Protein AF-A0A354Q8T5-F1 (afdb_monomer_lite)

Sequence (81 aa):
DLEALPGVGRKTANVILNTAFGVPVIAVDTHIFRLSNRTGLAPGETVIKVEQKLMSVVPAKWKRDAHHLLVLHGRYVCRAR

Secondary structure (DSSP, 8-state):
--TTSTT--HHHHHHHHHHTT--------HHHHHHHHHHSSS--SSHHHHHHHHHHHS-GGGHHHHHHHHHHHHHHTS---

Structure (mmCIF, N/CA/C/O backbone):
data_AF-A0A354Q8T5-F1
#
_entry.id   AF-A0A354Q8T5-F1
#
loop_
_atom_site.group_PDB
_atom_site.id
_atom_site.type_symbol
_atom_site.label_atom_id
_atom_site.label_alt_id
_atom_site.label_comp_id
_atom_site.label_asym_id
_atom_site.label_entity_id
_atom_site.label_seq_id
_atom_site.pdbx_PDB_ins_code
_atom_site.Cartn_x
_atom_site.Cartn_y
_atom_site.Cartn_z
_atom_site.occupancy
_atom_site.B_iso_or_equiv
_atom_site.auth_seq_id
_atom_site.auth_comp_id
_atom_site.auth_asym_id
_atom_site.auth_atom_id
_atom_site.pdbx_PDB_model_num
ATOM 1 N N . ASP A 1 1 ? 20.560 -4.455 -1.274 1.00 68.88 1 ASP A N 1
ATOM 2 C CA . ASP A 1 1 ? 20.839 -5.596 -2.173 1.00 68.88 1 ASP A CA 1
ATOM 3 C C . ASP A 1 1 ? 20.061 -5.526 -3.484 1.00 68.88 1 ASP A C 1
ATOM 5 O O . ASP A 1 1 ? 20.702 -5.330 -4.504 1.00 68.88 1 ASP A O 1
ATOM 9 N N . LEU A 1 2 ? 18.718 -5.571 -3.507 1.00 67.69 2 LEU A N 1
ATOM 10 C CA . LEU A 1 2 ? 17.953 -5.446 -4.770 1.00 67.69 2 LEU A CA 1
ATOM 11 C C . LEU A 1 2 ? 17.889 -4.015 -5.342 1.00 67.69 2 LEU A C 1
ATOM 13 O O . LEU A 1 2 ? 18.034 -3.840 -6.544 1.00 67.69 2 LEU A O 1
ATOM 17 N N . GLU A 1 3 ? 17.723 -2.986 -4.502 1.00 74.38 3 GLU A N 1
ATOM 18 C CA . GLU A 1 3 ? 17.680 -1.570 -4.938 1.00 74.38 3 GLU A CA 1
ATOM 19 C C . GLU A 1 3 ? 19.027 -1.041 -5.470 1.00 74.38 3 GLU A C 1
ATOM 21 O O . GLU A 1 3 ? 19.088 0.049 -6.028 1.00 74.38 3 GLU A O 1
ATOM 26 N N . ALA A 1 4 ? 20.115 -1.799 -5.296 1.00 80.62 4 ALA A N 1
ATOM 27 C CA . ALA A 1 4 ? 21.434 -1.443 -5.817 1.00 80.62 4 ALA A CA 1
ATOM 28 C C . ALA A 1 4 ? 21.614 -1.844 -7.294 1.00 80.62 4 ALA A C 1
ATOM 30 O O . ALA A 1 4 ? 22.603 -1.463 -7.918 1.00 80.62 4 ALA A O 1
ATOM 31 N N . LEU A 1 5 ? 20.679 -2.620 -7.857 1.00 81.44 5 LEU A N 1
ATOM 32 C CA . LEU A 1 5 ? 20.736 -3.051 -9.248 1.00 81.44 5 LEU A CA 1
ATOM 33 C C . LEU A 1 5 ? 20.292 -1.912 -10.187 1.00 81.44 5 LEU A C 1
ATOM 35 O O . LEU A 1 5 ? 19.255 -1.285 -9.941 1.00 81.44 5 LEU A O 1
ATOM 39 N N . PRO A 1 6 ? 21.014 -1.660 -11.296 1.00 77.44 6 PRO A N 1
ATOM 40 C CA . PRO A 1 6 ? 20.620 -0.651 -12.274 1.00 77.44 6 PRO A CA 1
ATOM 41 C C . PRO A 1 6 ? 19.207 -0.926 -12.805 1.00 77.44 6 PRO A C 1
ATOM 43 O O . PRO A 1 6 ? 18.917 -2.019 -13.285 1.00 77.44 6 PRO A O 1
ATOM 46 N N . GLY A 1 7 ? 18.316 0.063 -12.710 1.00 81.94 7 GLY A N 1
ATOM 47 C CA . GLY A 1 7 ? 16.922 -0.062 -13.156 1.00 81.94 7 GLY A CA 1
ATOM 48 C C . GLY A 1 7 ? 15.960 -0.695 -12.140 1.00 81.94 7 GLY A C 1
ATOM 49 O O . GLY A 1 7 ? 14.755 -0.745 -12.399 1.00 81.94 7 GLY A O 1
ATOM 50 N N . VAL A 1 8 ? 16.435 -1.119 -10.963 1.00 81.94 8 VAL A N 1
ATOM 51 C CA . VAL A 1 8 ? 15.581 -1.644 -9.887 1.00 81.94 8 VAL A CA 1
ATOM 52 C C . VAL A 1 8 ? 15.332 -0.556 -8.847 1.00 81.94 8 VAL A C 1
ATOM 54 O O . VAL A 1 8 ? 16.079 -0.377 -7.892 1.00 81.94 8 VAL A O 1
ATOM 57 N N . GLY A 1 9 ? 14.228 0.172 -9.015 1.00 80.94 9 GLY A N 1
ATOM 58 C CA . GLY A 1 9 ? 13.730 1.067 -7.971 1.00 80.94 9 GLY A CA 1
ATOM 59 C C . GLY A 1 9 ? 13.066 0.303 -6.817 1.00 80.94 9 GLY A C 1
ATOM 60 O O . GLY A 1 9 ? 12.687 -0.862 -6.957 1.00 80.94 9 GLY A O 1
ATOM 61 N N . ARG A 1 10 ? 12.826 0.996 -5.698 1.00 72.38 10 ARG A N 1
ATOM 62 C CA . ARG A 1 10 ? 12.157 0.459 -4.493 1.00 72.38 10 ARG A CA 1
ATOM 63 C C . ARG A 1 10 ? 10.860 -0.306 -4.786 1.00 72.38 10 ARG A C 1
ATOM 65 O O . ARG A 1 10 ? 10.629 -1.376 -4.236 1.00 72.38 10 ARG A O 1
ATOM 72 N N . LYS A 1 11 ? 10.041 0.183 -5.723 1.00 69.81 11 LYS A N 1
ATOM 73 C CA . LYS A 1 11 ? 8.826 -0.521 -6.172 1.00 69.81 11 LYS A CA 1
ATOM 74 C C . LYS A 1 11 ? 9.148 -1.906 -6.746 1.00 69.81 11 LYS A C 1
ATOM 76 O O . LYS A 1 11 ? 8.508 -2.885 -6.377 1.00 69.81 11 LYS A O 1
ATOM 81 N N . THR A 1 12 ? 10.118 -1.981 -7.653 1.00 76.50 12 THR A N 1
ATOM 82 C CA . THR A 1 12 ? 10.522 -3.228 -8.312 1.00 76.50 12 THR A CA 1
ATOM 83 C C . THR A 1 12 ? 11.100 -4.208 -7.295 1.00 76.50 12 THR A C 1
ATOM 85 O O . THR A 1 12 ? 10.724 -5.377 -7.300 1.00 76.50 12 THR A O 1
ATOM 88 N N . ALA A 1 13 ? 11.926 -3.724 -6.362 1.00 79.25 13 ALA A N 1
ATOM 89 C CA . ALA A 1 13 ? 12.450 -4.537 -5.268 1.00 79.25 13 ALA A CA 1
ATOM 90 C C . ALA A 1 13 ? 11.324 -5.119 -4.393 1.00 79.25 13 ALA A C 1
ATOM 92 O O . ALA A 1 13 ? 11.309 -6.321 -4.134 1.00 79.25 13 ALA A O 1
ATOM 93 N N . ASN A 1 14 ? 10.335 -4.305 -4.014 1.00 67.31 14 ASN A N 1
ATOM 94 C CA . ASN A 1 14 ? 9.205 -4.751 -3.193 1.00 67.31 14 ASN A CA 1
ATOM 95 C C . ASN A 1 14 ? 8.305 -5.765 -3.919 1.00 67.31 14 ASN A C 1
ATOM 97 O O . ASN A 1 14 ? 7.818 -6.704 -3.294 1.00 67.31 14 ASN A O 1
ATOM 101 N N . VAL A 1 15 ? 8.120 -5.627 -5.237 1.00 68.06 15 VAL A N 1
ATOM 102 C CA . VAL A 1 15 ? 7.384 -6.614 -6.049 1.00 68.06 15 VAL A CA 1
ATOM 103 C C . VAL A 1 15 ? 8.123 -7.952 -6.101 1.00 68.06 15 VAL A C 1
ATOM 105 O O . VAL A 1 15 ? 7.490 -8.995 -5.940 1.00 68.06 15 VAL A O 1
ATOM 108 N N . ILE A 1 16 ? 9.447 -7.938 -6.283 1.00 77.56 16 ILE A N 1
ATOM 109 C CA . ILE A 1 16 ? 10.274 -9.154 -6.296 1.00 77.56 16 ILE A CA 1
ATOM 110 C C . ILE A 1 16 ? 10.241 -9.836 -4.923 1.00 77.56 16 ILE A C 1
ATOM 112 O O . ILE A 1 16 ? 9.993 -11.036 -4.843 1.00 77.56 16 ILE A O 1
ATOM 116 N N . LEU A 1 17 ? 10.416 -9.076 -3.839 1.00 72.81 17 LEU A N 1
ATOM 117 C CA . LEU A 1 17 ? 10.344 -9.599 -2.472 1.00 72.81 17 LEU A CA 1
ATOM 118 C C . LEU A 1 17 ? 8.974 -10.214 -2.160 1.00 72.81 17 LEU A C 1
ATOM 120 O O . LEU A 1 17 ? 8.910 -11.289 -1.566 1.00 72.81 17 LEU A O 1
ATOM 124 N N . ASN A 1 18 ? 7.884 -9.584 -2.604 1.00 63.44 18 ASN A N 1
ATOM 125 C CA . ASN A 1 18 ? 6.541 -10.123 -2.406 1.00 63.44 18 ASN A CA 1
ATOM 126 C C . ASN A 1 18 ? 6.278 -11.385 -3.240 1.00 63.44 18 ASN A C 1
ATOM 128 O O . ASN A 1 18 ? 5.820 -12.393 -2.706 1.00 63.44 18 ASN A O 1
ATOM 132 N N . THR A 1 19 ? 6.603 -11.344 -4.532 1.00 64.19 19 THR A N 1
ATOM 133 C CA . THR A 1 19 ? 6.177 -12.372 -5.493 1.00 64.19 19 THR A CA 1
ATOM 134 C C . THR A 1 19 ? 7.121 -13.570 -5.523 1.00 64.19 19 THR A C 1
ATOM 136 O O . THR A 1 19 ? 6.662 -14.708 -5.536 1.00 64.19 19 THR A O 1
ATOM 139 N N . ALA A 1 20 ? 8.436 -13.330 -5.535 1.00 69.38 20 ALA A N 1
ATOM 140 C CA . ALA A 1 20 ? 9.443 -14.385 -5.658 1.00 69.38 20 ALA A CA 1
ATOM 141 C C . ALA A 1 20 ? 9.885 -14.940 -4.297 1.00 69.38 20 ALA A C 1
ATOM 143 O O . ALA A 1 20 ? 10.215 -16.117 -4.199 1.00 69.38 20 ALA A O 1
ATOM 144 N N . PHE A 1 21 ? 9.865 -14.111 -3.248 1.00 70.19 21 PHE A N 1
ATOM 145 C CA . PHE A 1 21 ? 10.349 -14.491 -1.914 1.00 70.19 21 PHE A CA 1
ATOM 146 C C . PHE A 1 21 ? 9.240 -14.615 -0.861 1.00 70.19 21 PHE A C 1
ATOM 148 O O . PHE A 1 21 ? 9.524 -14.939 0.290 1.00 70.19 21 PHE A O 1
ATOM 155 N N . GLY A 1 22 ? 7.976 -14.374 -1.229 1.00 64.56 22 GLY A N 1
ATOM 156 C CA . GLY A 1 22 ? 6.834 -14.526 -0.324 1.00 64.56 22 GLY A CA 1
ATOM 157 C C . GLY A 1 22 ? 6.843 -13.561 0.865 1.00 64.56 22 GLY A C 1
ATOM 158 O O . GLY A 1 22 ? 6.142 -13.800 1.849 1.00 64.56 22 GLY A O 1
ATOM 159 N N . VAL A 1 23 ? 7.627 -12.479 0.801 1.00 68.75 23 VAL A N 1
ATOM 160 C CA . VAL A 1 23 ? 7.682 -11.472 1.863 1.00 68.75 23 VAL A CA 1
ATOM 161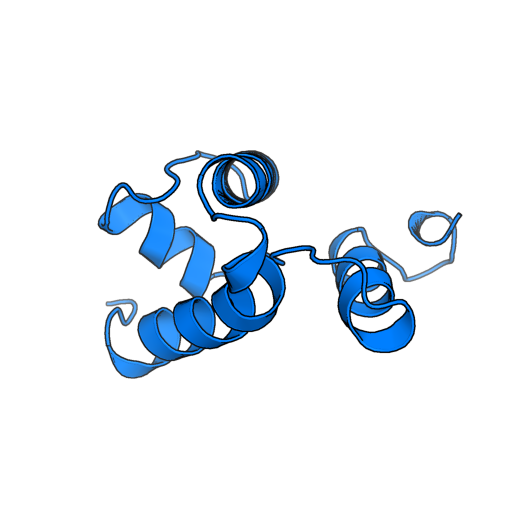 C C . VAL A 1 23 ? 6.371 -10.687 1.823 1.00 68.75 23 VAL A C 1
ATOM 163 O O . VAL A 1 23 ? 6.080 -10.058 0.808 1.00 68.75 23 VAL A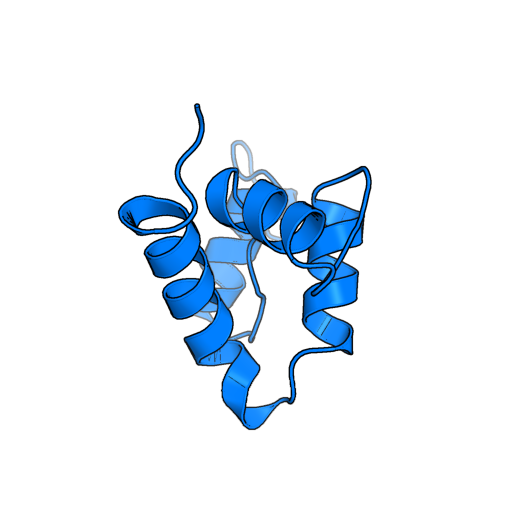 O 1
ATOM 166 N N . PRO A 1 24 ? 5.552 -10.690 2.888 1.00 66.50 24 PRO A N 1
ATOM 167 C CA . PRO A 1 24 ? 4.21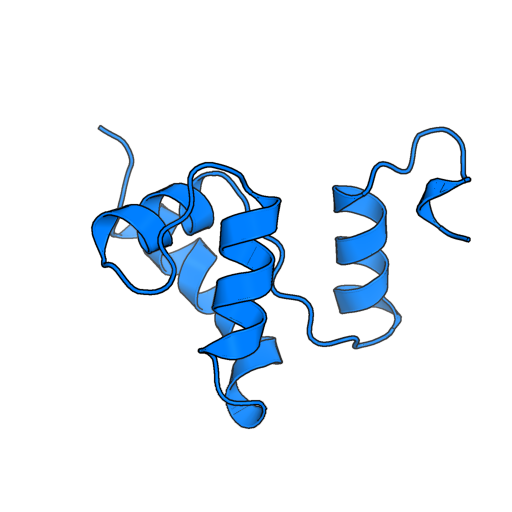0 -10.120 2.853 1.00 66.50 24 PRO A CA 1
ATOM 168 C C . PRO A 1 24 ? 4.260 -8.585 2.888 1.00 66.50 24 PRO A C 1
ATOM 170 O O . PRO A 1 24 ? 3.954 -7.975 3.905 1.00 66.50 24 PRO A O 1
ATOM 173 N N . VAL A 1 25 ? 4.674 -7.967 1.782 1.00 74.31 25 VAL A N 1
ATOM 174 C CA . VAL A 1 25 ? 4.753 -6.515 1.577 1.00 74.31 25 VAL A CA 1
ATOM 175 C C . VAL A 1 25 ? 3.516 -6.047 0.825 1.00 74.31 25 VAL A C 1
ATOM 177 O O . VAL A 1 25 ? 3.207 -6.567 -0.245 1.00 74.31 25 VAL A O 1
ATOM 180 N N . ILE A 1 26 ? 2.821 -5.038 1.342 1.00 84.00 26 ILE A N 1
ATOM 181 C CA . ILE A 1 26 ? 1.680 -4.435 0.648 1.00 84.00 26 ILE A CA 1
ATOM 182 C C . ILE A 1 26 ? 2.200 -3.284 -0.213 1.00 84.00 26 ILE A C 1
ATOM 184 O O . ILE A 1 26 ? 2.297 -2.150 0.248 1.00 84.00 26 ILE A O 1
ATOM 188 N N . ALA A 1 27 ? 2.538 -3.569 -1.473 1.00 84.12 27 ALA A N 1
ATOM 189 C CA . ALA A 1 27 ? 2.979 -2.534 -2.404 1.00 84.12 27 ALA A CA 1
ATOM 190 C C . ALA A 1 27 ? 1.845 -1.530 -2.663 1.00 84.12 27 ALA A C 1
ATOM 192 O O . ALA A 1 27 ? 0.728 -1.922 -3.003 1.00 84.12 27 ALA A O 1
ATOM 193 N N . VAL A 1 28 ? 2.128 -0.238 -2.507 1.00 91.31 28 VAL A N 1
ATOM 194 C CA . VAL A 1 28 ? 1.134 0.832 -2.653 1.00 91.31 28 VAL A CA 1
ATOM 195 C C . VAL A 1 28 ? 1.253 1.467 -4.039 1.00 91.31 28 VAL A C 1
ATOM 197 O O . VAL A 1 28 ? 2.273 2.063 -4.378 1.00 91.31 28 VAL A O 1
ATOM 200 N N . ASP A 1 29 ? 0.197 1.351 -4.844 1.00 91.69 29 ASP A N 1
ATOM 201 C CA . ASP A 1 29 ? 0.047 2.040 -6.129 1.00 91.69 29 ASP A CA 1
ATOM 202 C C . ASP A 1 29 ? -0.940 3.221 -6.027 1.00 91.69 29 ASP A C 1
ATOM 204 O O . ASP A 1 29 ? -1.388 3.593 -4.941 1.00 91.69 29 ASP A O 1
ATOM 208 N N . THR A 1 30 ? -1.307 3.827 -7.159 1.00 94.50 30 THR A N 1
ATOM 209 C CA . THR A 1 30 ? -2.248 4.960 -7.183 1.00 94.50 30 THR A CA 1
ATOM 210 C C . THR A 1 30 ? -3.663 4.582 -6.729 1.00 94.50 30 THR A C 1
ATOM 212 O O . THR A 1 30 ? -4.393 5.443 -6.230 1.00 94.50 30 THR A O 1
ATOM 215 N N . HIS A 1 31 ? -4.070 3.316 -6.875 1.00 96.38 31 HIS A N 1
ATOM 216 C CA . HIS A 1 31 ? -5.364 2.820 -6.410 1.00 96.38 31 HIS A CA 1
ATOM 217 C C . HIS A 1 31 ? -5.367 2.671 -4.892 1.00 96.38 31 HIS A C 1
ATOM 219 O O . HIS A 1 31 ? -6.242 3.239 -4.236 1.00 96.38 31 HIS A O 1
ATOM 225 N N . ILE A 1 32 ? -4.374 1.969 -4.340 1.00 95.69 32 ILE A N 1
ATOM 226 C CA . ILE A 1 32 ? -4.240 1.754 -2.897 1.00 95.69 32 ILE A CA 1
ATOM 227 C C . ILE A 1 32 ? -3.995 3.084 -2.187 1.00 95.69 32 ILE A C 1
ATOM 229 O O . ILE A 1 32 ? -4.656 3.363 -1.195 1.00 95.69 32 ILE A O 1
ATOM 233 N N . PHE A 1 33 ? -3.117 3.946 -2.706 1.00 97.00 33 PHE A N 1
ATOM 234 C CA . PHE A 1 33 ? -2.831 5.245 -2.094 1.00 97.00 33 PHE A CA 1
ATOM 235 C C . PHE A 1 33 ? -4.097 6.101 -1.950 1.00 97.00 33 PHE A C 1
ATOM 237 O O . PHE A 1 33 ? -4.377 6.643 -0.879 1.00 97.00 33 PHE A O 1
ATOM 244 N N . ARG A 1 34 ? -4.906 6.181 -3.014 1.00 97.25 34 ARG A N 1
ATOM 245 C CA . ARG A 1 34 ? -6.189 6.892 -2.988 1.00 97.25 34 ARG A CA 1
ATOM 246 C C . ARG A 1 34 ? -7.179 6.224 -2.040 1.00 97.25 34 ARG A C 1
ATOM 248 O O . ARG A 1 34 ? -7.829 6.914 -1.259 1.00 97.25 34 ARG A O 1
ATOM 255 N N . LEU A 1 35 ? -7.316 4.902 -2.127 1.00 97.12 35 LEU A N 1
ATOM 256 C CA . LEU A 1 35 ? -8.254 4.137 -1.313 1.00 97.12 35 LEU A CA 1
ATOM 257 C C . LEU A 1 35 ? -7.950 4.295 0.181 1.00 97.12 35 LEU A C 1
ATOM 259 O O . LEU A 1 35 ? -8.850 4.629 0.949 1.00 97.12 35 LEU A O 1
ATOM 263 N N . SER A 1 36 ? -6.691 4.119 0.578 1.00 97.06 36 SER A N 1
ATOM 264 C CA . SER A 1 36 ? -6.233 4.222 1.965 1.00 97.06 36 SER A CA 1
ATOM 265 C C . SER A 1 36 ? -6.457 5.609 2.556 1.00 97.06 36 SER A C 1
ATOM 267 O O . SER A 1 36 ? -6.877 5.714 3.707 1.00 97.06 36 SER A O 1
ATOM 269 N N . ASN A 1 37 ? -6.229 6.667 1.771 1.00 97.44 37 ASN A N 1
ATOM 270 C CA . ASN A 1 37 ? -6.469 8.041 2.211 1.00 97.44 37 ASN A CA 1
ATOM 271 C C . ASN A 1 37 ? -7.967 8.390 2.274 1.00 97.44 37 ASN A C 1
ATOM 273 O O . ASN A 1 37 ? -8.387 9.059 3.210 1.00 97.44 37 ASN A O 1
ATOM 277 N N . ARG A 1 38 ? -8.795 7.910 1.333 1.00 97.06 38 ARG A N 1
ATOM 278 C CA . ARG A 1 38 ? -10.251 8.172 1.336 1.00 97.06 38 ARG A CA 1
ATOM 279 C C . ARG A 1 38 ? -11.004 7.429 2.436 1.00 97.06 38 ARG A C 1
ATOM 281 O O . ARG A 1 38 ? -11.952 7.964 2.991 1.00 97.06 38 ARG A O 1
ATOM 288 N N . THR A 1 39 ? -10.620 6.185 2.705 1.00 96.25 39 THR A N 1
ATOM 289 C CA . THR A 1 39 ? -11.306 5.319 3.683 1.00 96.25 39 THR A CA 1
ATOM 290 C C . THR A 1 39 ? -10.797 5.507 5.108 1.00 96.25 39 THR A C 1
ATOM 292 O O . THR A 1 39 ? -11.408 4.997 6.040 1.00 96.25 39 THR A O 1
ATOM 295 N N . GLY A 1 40 ? -9.662 6.190 5.288 1.00 96.31 40 GLY A N 1
ATOM 296 C CA . GLY A 1 40 ? -8.991 6.291 6.583 1.00 96.31 40 GLY A CA 1
ATOM 297 C C . GLY A 1 40 ? -8.290 5.002 7.026 1.00 96.31 40 GLY A C 1
ATOM 298 O O . GLY A 1 40 ? -7.756 4.965 8.131 1.00 96.31 40 GLY A O 1
ATOM 299 N N . LEU A 1 41 ? -8.234 3.967 6.175 1.00 94.94 41 LEU A N 1
ATOM 300 C CA . LEU A 1 41 ? -7.601 2.682 6.492 1.00 94.94 41 LEU A CA 1
ATOM 301 C C . LEU A 1 41 ? -6.111 2.838 6.829 1.00 94.94 41 LEU A C 1
ATOM 303 O O . LEU A 1 41 ? -5.613 2.247 7.782 1.00 94.94 41 LEU A O 1
ATOM 307 N N . ALA A 1 42 ? -5.396 3.638 6.040 1.00 96.62 42 ALA A N 1
ATOM 308 C CA . ALA A 1 42 ? -3.974 3.901 6.231 1.00 96.62 42 ALA A CA 1
ATOM 309 C C . ALA A 1 42 ? -3.595 5.262 5.621 1.00 96.62 42 ALA A C 1
ATOM 311 O O . ALA A 1 42 ? -2.930 5.308 4.586 1.00 96.62 42 ALA A O 1
ATOM 312 N N . PRO A 1 43 ? -4.041 6.386 6.214 1.00 96.88 43 PRO A N 1
ATOM 313 C CA . PRO A 1 43 ? -3.797 7.706 5.651 1.00 96.88 43 PRO A CA 1
ATOM 314 C C . PRO A 1 43 ? -2.318 8.084 5.759 1.00 96.88 43 PRO A C 1
ATOM 316 O O . PRO A 1 43 ? -1.669 7.811 6.777 1.00 96.88 43 PRO A O 1
ATOM 319 N N . GLY A 1 44 ? -1.812 8.735 4.715 1.00 96.69 44 GLY A N 1
ATOM 320 C CA . GLY A 1 44 ? -0.428 9.168 4.603 1.00 96.69 44 GLY A CA 1
ATOM 321 C C . GLY A 1 44 ? -0.189 10.022 3.359 1.00 96.69 44 GLY A C 1
ATOM 322 O O . GLY A 1 44 ? -0.747 9.772 2.294 1.00 96.69 44 GLY A O 1
ATOM 323 N N . GLU A 1 45 ? 0.684 11.016 3.504 1.00 95.81 45 GLU A N 1
ATOM 324 C CA . GLU A 1 45 ? 1.043 11.973 2.443 1.00 95.81 45 GLU A CA 1
ATOM 325 C C . GLU A 1 45 ? 1.977 11.374 1.386 1.00 95.81 45 GLU A C 1
ATOM 327 O O . GLU A 1 45 ? 2.069 11.880 0.273 1.00 95.81 45 GLU A O 1
ATOM 332 N N . THR A 1 46 ? 2.687 10.297 1.728 1.00 94.62 46 THR A N 1
ATOM 333 C CA . THR A 1 46 ? 3.624 9.621 0.830 1.00 94.62 46 THR A CA 1
ATOM 334 C C . THR A 1 46 ? 3.304 8.138 0.748 1.00 94.62 46 THR A C 1
ATOM 336 O 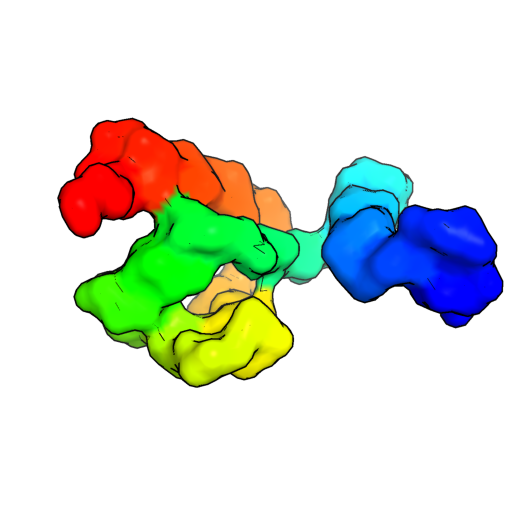O . THR A 1 46 ? 2.779 7.541 1.690 1.00 94.62 46 THR A O 1
ATOM 339 N N . VAL A 1 47 ? 3.665 7.525 -0.380 1.00 92.38 47 VAL A N 1
ATOM 340 C CA . VAL A 1 47 ? 3.505 6.082 -0.622 1.00 92.38 47 VAL A CA 1
ATOM 341 C C . VAL A 1 47 ? 4.136 5.263 0.507 1.00 92.38 47 VAL A C 1
ATOM 343 O O . VAL A 1 47 ? 3.504 4.349 1.023 1.00 92.38 47 VAL A O 1
ATOM 346 N N . ILE A 1 48 ? 5.330 5.659 0.961 1.00 91.88 48 ILE A N 1
ATOM 347 C CA . ILE A 1 48 ? 6.060 4.986 2.045 1.00 91.88 48 ILE A CA 1
ATOM 348 C C . ILE A 1 48 ? 5.280 5.051 3.366 1.00 91.88 48 ILE A C 1
ATOM 350 O O . ILE A 1 48 ? 5.161 4.038 4.050 1.00 91.88 48 ILE A O 1
ATOM 354 N N . LYS A 1 49 ? 4.710 6.216 3.716 1.00 94.94 49 LYS A N 1
ATOM 355 C CA . LYS A 1 49 ? 3.888 6.358 4.931 1.00 94.94 49 LYS A CA 1
ATOM 356 C C . LYS A 1 49 ? 2.656 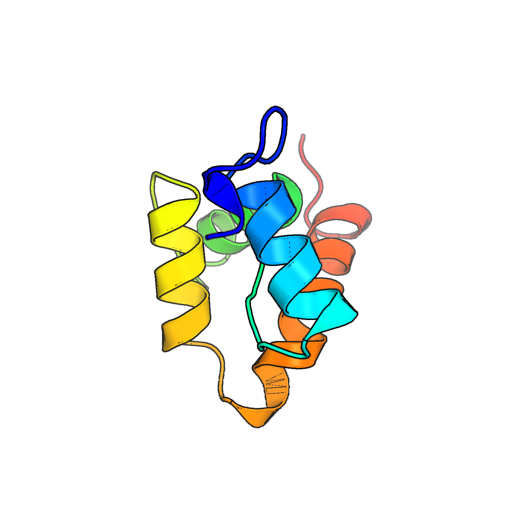5.446 4.870 1.00 94.94 49 LYS A C 1
ATOM 358 O O . LYS A 1 49 ? 2.328 4.798 5.862 1.00 94.94 49 LYS A O 1
ATOM 363 N N . VAL A 1 50 ? 1.990 5.372 3.714 1.00 95.62 50 VAL A N 1
ATOM 364 C CA . VAL A 1 50 ? 0.820 4.497 3.518 1.00 95.62 50 VAL A CA 1
ATOM 365 C C . VAL A 1 50 ? 1.214 3.022 3.601 1.00 95.62 50 VAL A C 1
ATOM 367 O O . VAL A 1 50 ? 0.529 2.251 4.264 1.00 95.62 50 VAL A O 1
ATOM 370 N N . GLU A 1 51 ? 2.329 2.631 2.988 1.00 93.06 51 GLU A N 1
ATOM 371 C CA . GLU A 1 51 ? 2.845 1.258 3.014 1.00 93.06 51 GLU A CA 1
ATOM 372 C C . GLU A 1 51 ? 3.166 0.804 4.441 1.00 93.06 51 GLU A C 1
ATOM 374 O O . GLU A 1 51 ? 2.651 -0.217 4.898 1.00 93.06 51 GLU A O 1
ATOM 379 N N . GLN A 1 52 ? 3.943 1.595 5.185 1.00 93.25 52 GLN A N 1
ATOM 380 C CA . GLN A 1 52 ? 4.285 1.297 6.579 1.00 93.25 52 GLN A CA 1
ATOM 381 C C . GLN A 1 52 ? 3.039 1.172 7.459 1.00 93.25 52 GLN A C 1
ATOM 383 O O . GLN A 1 52 ? 2.961 0.287 8.312 1.00 93.25 52 GLN A O 1
ATOM 388 N N . LYS A 1 53 ? 2.039 2.029 7.229 1.00 95.56 53 LYS A N 1
ATOM 389 C CA . LYS A 1 53 ? 0.794 2.014 7.994 1.00 95.56 53 LYS A CA 1
ATOM 390 C C . LYS A 1 53 ? -0.096 0.829 7.625 1.00 95.56 53 LYS A C 1
ATOM 392 O O . LYS A 1 53 ? -0.634 0.191 8.517 1.00 95.56 53 LYS A O 1
ATOM 397 N N . LEU A 1 54 ? -0.189 0.454 6.350 1.00 94.50 54 LEU A N 1
ATOM 398 C CA . LEU A 1 54 ? -0.859 -0.787 5.941 1.00 94.50 54 LEU A CA 1
ATOM 399 C C . LEU A 1 54 ? -0.186 -2.009 6.571 1.00 94.50 54 LEU A C 1
ATOM 401 O O . LEU A 1 54 ? -0.863 -2.896 7.084 1.00 94.50 54 LEU A O 1
ATOM 405 N N . MET A 1 55 ? 1.144 -2.026 6.609 1.00 92.31 55 MET A N 1
ATOM 406 C CA . MET A 1 55 ? 1.909 -3.097 7.242 1.00 92.31 55 MET A CA 1
ATOM 407 C C . MET A 1 55 ? 1.701 -3.194 8.760 1.00 92.31 55 MET A C 1
ATOM 409 O O . MET A 1 55 ? 1.866 -4.292 9.305 1.00 92.31 55 MET A O 1
ATOM 413 N N . SER A 1 56 ? 1.334 -2.099 9.435 1.00 93.69 56 SER A N 1
ATOM 414 C CA . SER A 1 56 ? 1.034 -2.096 10.872 1.00 93.69 56 SER A CA 1
ATOM 415 C C . SER A 1 56 ? -0.428 -2.416 11.191 1.00 93.69 56 SER A C 1
ATOM 417 O O . SER A 1 56 ? -0.681 -3.132 12.156 1.00 93.69 56 SER A O 1
ATOM 419 N N . VAL A 1 57 ? -1.388 -1.941 10.388 1.00 94.69 57 VAL A N 1
ATOM 420 C CA . VAL A 1 57 ? -2.827 -2.123 10.670 1.00 94.69 57 VAL A CA 1
ATOM 421 C C . VAL A 1 57 ? -3.404 -3.421 10.112 1.00 94.69 57 VAL A C 1
ATOM 423 O O . VAL A 1 57 ? -4.390 -3.924 10.646 1.00 94.69 57 VAL A O 1
ATOM 426 N N . VAL A 1 58 ? -2.826 -3.980 9.042 1.00 93.00 58 VAL A N 1
ATOM 427 C CA . VAL A 1 58 ? -3.330 -5.218 8.433 1.00 93.00 58 VAL A CA 1
ATOM 428 C C . VAL A 1 58 ? -2.835 -6.429 9.236 1.00 93.00 58 VAL A C 1
ATOM 430 O O . VAL A 1 58 ? -1.622 -6.653 9.318 1.00 93.00 58 VAL A O 1
ATOM 433 N N . PRO A 1 59 ? -3.739 -7.262 9.796 1.00 93.50 59 PRO A N 1
ATOM 434 C CA . PRO A 1 59 ? -3.349 -8.469 10.522 1.00 93.50 59 PRO A CA 1
ATOM 435 C C . PRO A 1 59 ? -2.531 -9.425 9.650 1.00 93.50 59 PRO A C 1
ATOM 437 O O . PRO A 1 59 ? -2.820 -9.581 8.464 1.00 93.50 59 PRO A O 1
ATOM 440 N N . ALA A 1 60 ? -1.560 -10.127 10.245 1.00 88.44 60 ALA A N 1
ATOM 441 C CA . ALA A 1 60 ? -0.618 -10.995 9.525 1.00 88.44 60 ALA A CA 1
ATOM 442 C C . ALA A 1 60 ? -1.300 -11.992 8.569 1.00 88.44 60 ALA A C 1
ATOM 444 O O . ALA A 1 60 ? -0.867 -12.126 7.426 1.00 88.44 60 ALA A O 1
ATOM 445 N N . LYS A 1 61 ? -2.418 -12.602 8.997 1.00 90.44 61 LYS A N 1
ATOM 446 C CA . LYS A 1 61 ? -3.209 -13.543 8.184 1.00 90.44 61 LYS A CA 1
ATOM 447 C C . LYS A 1 61 ? -3.724 -12.963 6.862 1.00 90.44 61 LYS A C 1
ATOM 449 O O . LYS A 1 61 ? -3.966 -13.718 5.935 1.00 90.44 61 LYS A O 1
ATOM 454 N N . TRP A 1 62 ? -3.883 -11.643 6.777 1.00 90.25 62 TRP A N 1
ATOM 455 C CA . TRP A 1 62 ? -4.428 -10.958 5.607 1.00 90.25 62 TRP A CA 1
ATOM 456 C C . TRP A 1 62 ? -3.369 -10.242 4.772 1.00 90.25 62 TRP A C 1
ATOM 458 O O . TRP A 1 62 ? -3.686 -9.801 3.675 1.00 90.25 62 TRP A O 1
ATOM 468 N N . LYS A 1 63 ? -2.120 -10.103 5.241 1.00 86.38 63 LYS A N 1
ATOM 469 C CA . LYS A 1 63 ? -1.106 -9.277 4.553 1.00 86.38 63 LYS A CA 1
ATOM 470 C C . LYS A 1 63 ? -0.823 -9.729 3.118 1.00 86.38 63 LYS A C 1
ATOM 472 O O . LYS A 1 63 ? -0.565 -8.887 2.264 1.00 86.38 63 LYS A O 1
ATOM 477 N N . ARG A 1 64 ? -0.911 -11.037 2.852 1.00 83.06 64 ARG A N 1
ATOM 478 C CA . ARG A 1 64 ? -0.736 -11.609 1.510 1.00 83.06 64 ARG A CA 1
ATOM 479 C C . ARG A 1 64 ? -1.856 -11.189 0.553 1.00 83.06 64 ARG A C 1
ATOM 481 O O . ARG A 1 64 ? -1.581 -10.754 -0.562 1.00 83.06 64 ARG A O 1
ATOM 488 N N . ASP A 1 65 ? -3.104 -11.277 1.000 1.00 87.94 65 ASP A N 1
ATOM 489 C CA . ASP A 1 65 ? -4.275 -11.044 0.146 1.00 87.94 65 ASP A CA 1
ATOM 490 C C . ASP A 1 65 ? -4.680 -9.569 0.089 1.00 87.94 65 ASP A C 1
ATOM 492 O O . ASP A 1 65 ? -5.225 -9.104 -0.914 1.00 87.94 65 ASP A O 1
ATOM 496 N N . ALA A 1 66 ? -4.369 -8.808 1.143 1.00 91.69 66 ALA A N 1
ATOM 497 C CA . ALA A 1 66 ? -4.723 -7.400 1.280 1.00 91.69 66 ALA A CA 1
ATOM 498 C C . ALA A 1 66 ? -4.252 -6.569 0.086 1.00 91.69 66 ALA A C 1
ATOM 500 O O . ALA A 1 66 ? -4.998 -5.713 -0.380 1.00 91.69 66 ALA A O 1
ATOM 501 N N . HIS A 1 67 ? -3.058 -6.844 -0.450 1.00 89.44 67 HIS A N 1
ATOM 502 C CA . HIS A 1 67 ? -2.569 -6.146 -1.636 1.00 89.44 67 HIS A CA 1
ATOM 503 C C . HIS A 1 67 ? -3.551 -6.268 -2.814 1.00 89.44 67 HIS A C 1
ATOM 505 O O . HIS A 1 67 ? -4.041 -5.256 -3.315 1.00 89.44 67 HIS A O 1
ATOM 511 N N . HIS A 1 68 ? -3.907 -7.493 -3.212 1.00 89.88 68 HIS A N 1
ATOM 512 C CA . HIS A 1 68 ? -4.808 -7.726 -4.342 1.00 89.88 68 HIS A CA 1
ATOM 513 C C . HIS A 1 68 ? -6.210 -7.167 -4.085 1.00 89.88 68 HIS A C 1
ATOM 515 O O . HIS A 1 68 ? -6.775 -6.502 -4.953 1.00 89.88 68 HIS A O 1
ATOM 521 N N . LEU A 1 69 ? -6.755 -7.375 -2.884 1.00 94.31 69 LEU A N 1
ATOM 522 C CA . LEU A 1 69 ? -8.087 -6.886 -2.520 1.00 94.31 69 LEU A CA 1
ATOM 523 C C . LEU A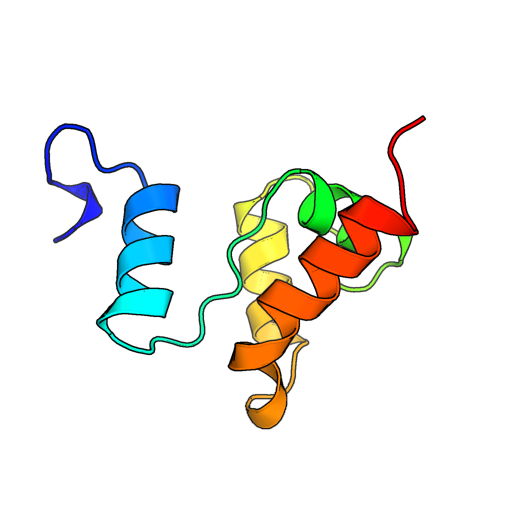 1 69 ? -8.178 -5.356 -2.609 1.00 94.31 69 LEU A C 1
ATOM 525 O O . LEU A 1 69 ? -9.127 -4.823 -3.188 1.00 94.31 69 LEU A O 1
ATOM 529 N N . LEU A 1 70 ? -7.175 -4.646 -2.086 1.00 95.12 70 LEU A N 1
ATOM 530 C CA . LEU A 1 70 ? -7.146 -3.184 -2.094 1.00 95.12 70 LEU A CA 1
ATOM 531 C C . LEU A 1 70 ? -6.944 -2.621 -3.509 1.00 95.12 70 LEU A C 1
ATOM 533 O O . LEU A 1 70 ? -7.616 -1.651 -3.870 1.00 95.12 70 LEU A O 1
ATOM 537 N N . VAL A 1 71 ? -6.092 -3.242 -4.338 1.00 94.31 71 VAL A N 1
ATOM 538 C CA . VAL A 1 71 ? -5.941 -2.856 -5.755 1.00 94.31 71 VAL A CA 1
ATOM 539 C C . VAL A 1 71 ? -7.260 -3.027 -6.504 1.00 94.31 71 VAL A C 1
ATOM 541 O O . VAL A 1 71 ? -7.711 -2.095 -7.171 1.00 94.31 71 VAL A O 1
ATOM 544 N N . LEU A 1 72 ? -7.903 -4.194 -6.390 1.00 96.31 72 LEU A N 1
ATOM 545 C CA . LEU A 1 72 ? -9.154 -4.491 -7.094 1.00 96.31 72 LEU A CA 1
ATOM 546 C C . LEU A 1 72 ? -10.267 -3.528 -6.669 1.00 96.31 72 LEU A C 1
ATOM 548 O O . LEU A 1 72 ? -10.957 -2.963 -7.520 1.00 96.31 72 LEU A O 1
ATOM 552 N N . HIS A 1 73 ? -10.392 -3.265 -5.368 1.00 96.94 73 HIS A N 1
ATOM 553 C CA . HIS A 1 73 ? -11.369 -2.312 -4.855 1.00 96.94 73 HIS A CA 1
ATOM 554 C C . HIS A 1 73 ? -11.088 -0.887 -5.353 1.00 96.94 73 HIS A C 1
ATOM 556 O O . HIS A 1 73 ? -11.993 -0.196 -5.827 1.00 96.94 73 HIS A O 1
ATOM 562 N N . GLY A 1 74 ? -9.831 -0.442 -5.309 1.00 97.00 74 GLY A N 1
ATOM 563 C CA . GLY A 1 74 ? -9.438 0.865 -5.828 1.00 97.00 74 GLY A CA 1
ATOM 564 C C . GLY A 1 74 ? -9.581 0.988 -7.350 1.00 97.00 74 GLY A C 1
ATOM 565 O O . GLY A 1 74 ? -9.760 2.094 -7.862 1.00 97.00 74 GLY A O 1
ATOM 566 N N . ARG A 1 75 ? -9.520 -0.116 -8.099 1.00 96.75 75 ARG A N 1
ATOM 567 C CA . ARG A 1 75 ? -9.688 -0.130 -9.558 1.00 96.75 75 ARG A CA 1
ATOM 568 C C . ARG A 1 75 ? -11.151 -0.104 -9.981 1.00 96.75 75 ARG A C 1
ATOM 570 O O . ARG A 1 75 ? -11.500 0.686 -10.853 1.00 96.75 75 ARG A O 1
ATOM 577 N N . TYR A 1 76 ? -11.992 -0.940 -9.380 1.00 97.38 76 TYR A N 1
ATOM 578 C CA . TYR A 1 76 ? -13.355 -1.158 -9.871 1.00 97.38 76 TYR A CA 1
ATOM 579 C C . TYR A 1 76 ? -14.426 -0.390 -9.092 1.00 97.38 76 TYR A C 1
ATOM 581 O O . TYR A 1 76 ? -15.437 -0.008 -9.675 1.00 97.38 76 TYR A O 1
ATOM 589 N N . VAL A 1 77 ? -14.193 -0.099 -7.808 1.00 97.00 77 VAL A N 1
ATOM 590 C CA . VAL A 1 77 ? -15.183 0.543 -6.928 1.00 97.00 77 VAL A CA 1
ATOM 591 C C . VAL A 1 77 ? -14.771 1.980 -6.612 1.00 97.00 77 VAL A C 1
ATOM 593 O O . VAL A 1 77 ? -15.420 2.932 -7.048 1.00 97.00 77 VAL A O 1
ATOM 596 N N . CYS A 1 78 ? -13.637 2.167 -5.930 1.00 96.62 78 CYS A N 1
ATOM 597 C CA . CYS A 1 78 ? -13.133 3.479 -5.515 1.00 96.62 78 CYS A CA 1
ATOM 598 C C . CYS A 1 78 ? -12.329 4.161 -6.638 1.00 96.62 78 CYS A C 1
ATOM 600 O O . CYS A 1 78 ? -11.131 4.448 -6.519 1.00 96.62 78 CYS A O 1
ATOM 602 N N . ARG A 1 79 ? -12.996 4.407 -7.768 1.00 95.62 79 ARG A N 1
ATOM 603 C CA . ARG A 1 79 ? -12.396 4.995 -8.973 1.00 95.62 79 ARG A CA 1
ATOM 604 C C . ARG A 1 79 ? -11.952 6.449 -8.750 1.00 95.62 79 ARG A C 1
ATOM 606 O O . ARG A 1 79 ? -12.511 7.179 -7.922 1.00 95.62 79 ARG A O 1
ATOM 613 N N . ALA A 1 80 ? -10.909 6.853 -9.474 1.00 89.56 80 ALA A N 1
ATOM 614 C CA . ALA A 1 80 ? -10.567 8.264 -9.617 1.00 89.56 80 ALA A CA 1
ATOM 615 C C . ALA A 1 80 ? -11.670 8.954 -10.438 1.00 89.56 80 ALA A C 1
ATOM 617 O O . ALA A 1 80 ? -12.239 8.336 -11.338 1.00 89.56 80 ALA A O 1
ATOM 618 N N . ARG A 1 81 ? -12.002 10.187 -10.068 1.00 78.44 81 ARG A N 1
ATOM 619 C CA . ARG A 1 81 ? -12.873 11.094 -10.815 1.00 78.44 81 ARG A CA 1
ATOM 620 C C . ARG A 1 81 ? -12.080 12.361 -11.050 1.00 78.44 81 ARG A C 1
ATOM 622 O O . ARG A 1 81 ? -11.310 12.691 -10.116 1.00 78.44 81 ARG A O 1
#

Radius of gyration: 12.76 Å; chains: 1; bounding box: 37×26×24 Å

Foldseek 3Di:
DQCVDVPRHPLNVQCCCCPVVVNLFQQDDPLLQQQCCVVVQQHDPDSVSSRVRCVVRPDPVCSNVCNVVSNVCSPPPVDDD

pLDDT: mean 87.04, std 10.63, range [63.44, 97.44]